Protein AF-A0A730CHS7-F1 (afdb_monomer)

Radius of gyration: 24.02 Å; Cα contacts (8 Å, |Δi|>4): 51; chains: 1; bounding box: 44×30×71 Å

Organism: NCBI:txid611

Solvent-accessible surface area (backbone atoms only — not comparable to full-atom values): 6414 Å² total; per-residue (Å²): 132,82,82,77,86,68,80,81,50,72,67,55,54,54,50,31,35,43,70,58,61,66,83,76,63,65,67,61,32,52,50,39,32,51,51,41,52,50,52,47,48,73,73,40,44,66,59,52,52,50,54,51,54,49,53,53,53,54,52,62,72,33,70,88,45,60,64,72,60,35,51,54,53,51,51,50,54,50,51,53,52,51,48,54,52,50,51,53,52,49,49,43,42,50,50,25,41,54,50,38,50,40,73,70,66,48,90,72,79,46,72,130

Foldseek 3Di:
DPPPPDDDDPVRVVVCLLQVNDDDDPVLLVVLLVVLVVVCCVPCVVVLVVLVVVLVVLLVVCPPPDPVVSVVVNVVSVCVSVCVSCVSSVVSSVCSNVVSVCVGGNDGDHDD

Sequence (112 aa):
MSEKTEQPTEKKLRDGRKEGQVVKSIEITSLFQLIALYLYFHFFTEKMILILIESITFTLQLVNKPFSYALTQLSHVLIESLASVLLFLGAGVIVATVGSVFLQVGVVIASK

InterPro domains:
  IPR006135 Type III secretion system substrate exporter [PF01312] (2-112)
  IPR006135 Type III secretion system substrate exporter [PTHR30531] (2-111)

Nearest PDB structures (foldseek):
  4dci-assembly1_B  TM=5.009E-01  e=5.154E+00  Parasynechococcus marenigrum WH 8102
  7f6j-assembly1_C  TM=3.479E-01  e=9.362E+00  Homo sapiens

Mean predicted aligned error: 7.06 Å

Structure (mmCIF, N/CA/C/O backbone):
data_AF-A0A730CHS7-F1
#
_entry.id   AF-A0A730CHS7-F1
#
loop_
_atom_site.group_PDB
_atom_site.id
_atom_site.type_symbol
_atom_site.label_atom_id
_atom_site.label_alt_id
_atom_site.label_comp_id
_a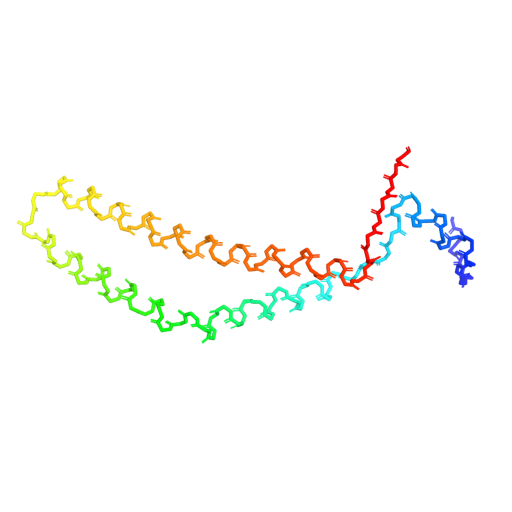tom_site.label_asym_id
_atom_site.label_entity_id
_atom_site.label_seq_id
_atom_site.pdbx_PDB_ins_code
_atom_site.Cartn_x
_atom_site.Cartn_y
_atom_site.Cartn_z
_atom_site.occupancy
_atom_site.B_iso_or_equiv
_atom_site.auth_seq_id
_atom_site.auth_comp_id
_atom_site.auth_asym_id
_atom_site.auth_atom_id
_atom_site.pdbx_PDB_model_num
ATOM 1 N N . MET A 1 1 ? -8.464 18.140 40.710 1.00 48.72 1 MET A N 1
ATOM 2 C CA . MET A 1 1 ? -9.117 17.014 40.012 1.00 48.72 1 MET A CA 1
ATOM 3 C C . MET A 1 1 ? -8.703 15.747 40.738 1.00 48.72 1 MET A C 1
ATOM 5 O O . MET A 1 1 ? -7.536 15.399 40.674 1.00 48.72 1 MET A O 1
ATOM 9 N N . SER A 1 2 ? -9.592 15.154 41.535 1.00 56.88 2 SER A N 1
ATOM 10 C CA . SER A 1 2 ? -9.303 13.895 42.234 1.00 56.88 2 SER A CA 1
ATOM 11 C C . SER A 1 2 ? -9.250 12.783 41.189 1.00 56.88 2 SER A C 1
ATOM 13 O O . SER A 1 2 ? -10.236 12.545 40.490 1.00 56.88 2 SER A O 1
ATOM 15 N N . GLU A 1 3 ? -8.074 12.185 41.027 1.00 56.75 3 GLU A N 1
ATOM 16 C CA . GLU A 1 3 ? -7.863 11.007 40.196 1.00 56.75 3 GLU A CA 1
ATOM 17 C C . GLU A 1 3 ? -8.702 9.875 40.804 1.00 56.75 3 GLU A C 1
ATOM 19 O O . GLU A 1 3 ? -8.416 9.381 41.894 1.00 56.75 3 GLU A O 1
ATOM 24 N N . LYS A 1 4 ? -9.845 9.567 40.180 1.00 56.78 4 LYS A N 1
ATOM 25 C CA . LYS A 1 4 ? -10.766 8.540 40.677 1.00 56.78 4 LYS A CA 1
ATOM 26 C C . LYS A 1 4 ? -10.113 7.175 40.460 1.00 56.78 4 LYS A C 1
ATOM 28 O O . LYS A 1 4 ? -10.027 6.718 39.328 1.00 56.78 4 LYS A O 1
ATOM 33 N N . THR A 1 5 ? -9.680 6.546 41.549 1.00 73.62 5 THR A N 1
ATOM 34 C CA . THR A 1 5 ? -8.985 5.245 41.592 1.00 73.62 5 THR A CA 1
ATOM 35 C C . THR A 1 5 ? -9.918 4.033 41.491 1.00 73.62 5 THR A C 1
ATOM 37 O O . THR A 1 5 ? -9.458 2.893 41.479 1.00 73.62 5 THR A O 1
ATOM 40 N N . GLU A 1 6 ? -11.231 4.251 41.421 1.00 76.56 6 GLU A N 1
ATOM 41 C CA . GLU A 1 6 ? -12.213 3.176 41.293 1.00 76.56 6 GLU A CA 1
ATOM 42 C C . GLU A 1 6 ? -12.312 2.669 39.854 1.00 76.56 6 GLU A C 1
ATOM 44 O O . GLU A 1 6 ? -12.398 3.450 38.901 1.00 76.56 6 GLU A O 1
ATOM 49 N N . GLN A 1 7 ? -12.380 1.344 39.704 1.00 74.62 7 GLN A N 1
ATOM 50 C CA . GLN A 1 7 ? -12.620 0.730 38.405 1.00 74.62 7 GLN A CA 1
ATOM 51 C C . GLN A 1 7 ? -13.973 1.199 37.836 1.00 74.62 7 GLN A C 1
ATOM 53 O O . GLN A 1 7 ? -14.961 1.316 38.570 1.00 74.62 7 GLN A O 1
ATOM 58 N N . PRO A 1 8 ? -14.048 1.496 36.529 1.00 78.31 8 PRO A N 1
ATOM 59 C CA . PRO A 1 8 ? -15.287 1.937 35.909 1.00 78.31 8 PRO A CA 1
ATOM 60 C C . PRO A 1 8 ? -16.360 0.845 36.003 1.00 78.31 8 PRO A C 1
ATOM 62 O O . PRO A 1 8 ? -16.127 -0.311 35.661 1.00 78.31 8 PRO A O 1
ATOM 65 N N . THR A 1 9 ? -17.562 1.224 36.437 1.00 87.19 9 THR A N 1
ATOM 66 C CA . THR A 1 9 ? -18.726 0.330 36.450 1.00 87.19 9 THR A CA 1
ATOM 67 C C . THR A 1 9 ? -19.174 -0.011 35.026 1.00 87.19 9 THR A C 1
ATOM 69 O O . THR A 1 9 ? -18.979 0.778 34.098 1.00 87.19 9 THR A O 1
ATOM 72 N N . GLU A 1 10 ? -19.852 -1.148 34.837 1.00 86.06 10 GLU A N 1
ATOM 73 C CA . GLU A 1 10 ? -20.332 -1.594 33.515 1.00 86.06 10 GLU A CA 1
ATOM 74 C C . GLU A 1 10 ? -21.165 -0.534 32.778 1.00 86.06 10 GLU A C 1
ATOM 76 O O . GLU A 1 10 ? -21.049 -0.362 31.563 1.00 86.06 10 GLU A O 1
ATOM 81 N N . LYS A 1 11 ? -21.976 0.234 33.520 1.00 85.56 11 LYS A N 1
ATOM 82 C CA . LYS A 1 11 ? -22.753 1.349 32.967 1.00 85.56 11 LYS A CA 1
ATOM 83 C C . LYS A 1 11 ? -21.844 2.429 32.365 1.00 85.56 11 LYS A C 1
ATOM 85 O O . LYS A 1 11 ? -22.093 2.842 31.238 1.00 85.56 11 LYS A O 1
ATOM 90 N N . LYS A 1 12 ? -20.767 2.824 33.061 1.00 84.38 12 LYS A N 1
ATOM 91 C CA . LYS A 1 12 ? -19.793 3.808 32.551 1.00 84.38 12 LYS A CA 1
ATOM 92 C C . LYS A 1 12 ? -19.070 3.307 31.301 1.00 84.38 12 LYS A C 1
ATOM 94 O O . LYS A 1 12 ? -18.870 4.089 30.383 1.00 84.38 12 LYS A O 1
ATOM 99 N N . LEU A 1 13 ? -18.718 2.020 31.237 1.00 84.62 13 LEU A N 1
ATOM 100 C CA . LEU A 1 13 ? -18.081 1.432 30.049 1.00 84.62 13 LEU A CA 1
ATOM 101 C C . LEU A 1 13 ? -19.009 1.455 28.830 1.00 84.62 13 LEU A C 1
ATOM 103 O O . LEU A 1 13 ? -18.583 1.783 27.723 1.00 84.62 13 LEU A O 1
ATOM 107 N N . ARG A 1 14 ? -20.289 1.118 29.026 1.00 84.12 14 ARG A N 1
ATOM 108 C CA . ARG A 1 14 ? -21.284 1.133 27.949 1.00 84.12 14 ARG A CA 1
ATOM 109 C C . ARG A 1 14 ? -21.589 2.551 27.470 1.00 84.12 14 ARG A C 1
ATOM 111 O O . ARG A 1 14 ? -21.695 2.761 26.265 1.00 84.12 14 ARG A O 1
ATOM 118 N N . ASP A 1 15 ? -21.731 3.497 28.392 1.00 85.56 15 ASP A N 1
ATOM 119 C CA . ASP A 1 15 ? -22.013 4.895 28.060 1.00 85.56 15 ASP A CA 1
ATOM 120 C C . ASP A 1 15 ? -20.792 5.538 27.374 1.00 85.56 15 ASP A C 1
ATOM 122 O O . ASP A 1 15 ? -20.938 6.110 26.297 1.00 85.56 15 ASP A O 1
ATOM 126 N N . GLY A 1 16 ? -19.573 5.288 27.871 1.00 83.62 16 GLY A N 1
ATOM 127 C CA . GLY A 1 16 ? -18.332 5.697 27.203 1.00 83.62 16 GLY A CA 1
ATOM 128 C C . GLY A 1 16 ? -18.205 5.134 25.784 1.00 83.62 16 GLY A C 1
ATOM 129 O O . GLY A 1 16 ? -17.841 5.856 24.861 1.00 83.62 16 GLY A O 1
ATOM 130 N N . ARG A 1 17 ? -18.611 3.877 25.555 1.00 84.94 17 ARG A N 1
ATOM 131 C CA . ARG A 1 17 ? -18.692 3.297 24.203 1.00 84.94 17 ARG A CA 1
ATOM 132 C C . ARG A 1 17 ? -19.659 4.046 23.283 1.00 84.94 17 ARG A C 1
ATOM 134 O O . ARG A 1 17 ? -19.310 4.276 22.129 1.00 84.94 17 ARG A O 1
ATOM 141 N N . LYS A 1 18 ? -20.844 4.435 23.767 1.00 84.94 18 LYS A N 1
ATOM 142 C CA . LYS A 1 18 ? -21.815 5.228 22.984 1.00 84.94 18 LYS A CA 1
ATOM 143 C C . LYS A 1 18 ? -21.283 6.616 22.637 1.00 84.94 18 LYS A C 1
ATOM 145 O O . LYS A 1 18 ? -21.605 7.136 21.579 1.00 84.94 18 LYS A O 1
ATOM 150 N N . GLU A 1 19 ? -20.445 7.173 23.503 1.00 85.50 19 GLU A N 1
ATOM 151 C CA . GLU A 1 19 ? -19.751 8.445 23.287 1.00 85.50 19 GLU A CA 1
ATOM 152 C C . GLU A 1 19 ? -18.470 8.301 22.437 1.00 85.50 19 GLU A C 1
ATOM 154 O O . GLU A 1 19 ? -17.800 9.291 22.153 1.00 85.50 19 GLU A O 1
ATOM 159 N N . GLY A 1 20 ? -18.104 7.079 22.022 1.00 83.00 20 GLY A N 1
ATOM 160 C CA . GLY A 1 20 ? -16.900 6.799 21.229 1.00 83.00 20 GLY A CA 1
ATOM 161 C C . GLY A 1 20 ? -15.602 6.714 22.042 1.00 83.00 20 GLY A C 1
ATOM 162 O O . GLY A 1 20 ? -14.524 6.553 21.469 1.00 83.00 20 GLY A O 1
ATOM 163 N N . GLN A 1 21 ? -15.681 6.779 23.371 1.00 84.12 21 GLN A N 1
ATOM 164 C CA . GLN A 1 21 ? -14.550 6.643 24.288 1.00 84.12 21 GLN A CA 1
ATOM 165 C C . GLN A 1 21 ? -14.203 5.164 24.506 1.00 84.12 21 GLN A C 1
ATOM 167 O O . GLN A 1 21 ? -14.495 4.572 25.545 1.00 84.12 21 GLN A O 1
ATOM 172 N N . VAL A 1 22 ? -13.578 4.551 23.498 1.00 85.12 22 VAL A N 1
ATOM 173 C CA . VAL A 1 22 ? -13.008 3.201 23.596 1.00 85.12 22 VAL A CA 1
ATOM 174 C C . VAL A 1 22 ? -11.496 3.237 23.741 1.00 85.12 22 VAL A C 1
ATOM 176 O O . VAL A 1 22 ? -10.792 3.898 22.978 1.00 85.12 22 VAL A O 1
ATOM 179 N N . VAL A 1 23 ? -10.995 2.482 24.719 1.00 82.06 23 VAL A N 1
ATOM 180 C CA . VAL A 1 23 ? -9.560 2.265 24.901 1.00 82.06 23 VAL A CA 1
ATOM 181 C C . VAL A 1 23 ? -9.057 1.387 23.759 1.00 82.06 23 VAL A C 1
ATOM 183 O O . VAL A 1 23 ? -9.610 0.321 23.498 1.00 82.06 23 VAL A O 1
ATOM 186 N N . LYS A 1 24 ? -8.000 1.840 23.090 1.00 85.75 24 LYS A N 1
ATOM 187 C CA . LYS A 1 24 ? -7.270 1.090 22.066 1.00 85.75 24 LYS A CA 1
ATOM 188 C C . LYS A 1 24 ? -5.775 1.246 22.317 1.00 85.75 24 LYS A C 1
ATOM 190 O O . LYS A 1 24 ? -5.334 2.338 22.673 1.00 85.75 24 LYS A O 1
ATOM 195 N N . SER A 1 25 ? -5.012 0.174 22.135 1.00 92.19 25 SER A N 1
ATOM 196 C CA . SER A 1 25 ? -3.554 0.211 22.243 1.00 92.19 25 SER A CA 1
ATOM 197 C C . SER A 1 25 ? -2.952 0.573 20.891 1.00 92.19 25 SER A C 1
ATOM 199 O O . SER A 1 25 ? -3.235 -0.028 19.845 1.00 92.19 25 SER A O 1
ATOM 201 N N . ILE A 1 26 ? -2.091 1.584 20.922 1.00 90.38 26 ILE A N 1
ATOM 202 C CA . ILE A 1 26 ? -1.311 1.973 19.753 1.00 90.38 26 ILE A CA 1
ATOM 203 C C . ILE A 1 26 ? -0.249 0.899 19.487 1.00 90.38 26 ILE A C 1
ATOM 205 O O . ILE A 1 26 ? -0.030 0.559 18.329 1.00 90.38 26 ILE A O 1
ATOM 209 N N . GLU A 1 27 ? 0.330 0.289 20.529 1.00 94.94 27 GLU A N 1
ATOM 210 C CA . GLU A 1 27 ? 1.343 -0.762 20.386 1.00 94.94 27 GLU A CA 1
ATOM 211 C C . GLU A 1 27 ? 0.809 -1.997 19.656 1.00 94.94 27 GLU A C 1
ATOM 213 O O . GLU A 1 27 ? 1.484 -2.519 18.768 1.00 94.94 27 GLU A O 1
ATOM 218 N N . ILE A 1 28 ? -0.417 -2.438 19.969 1.00 93.94 28 ILE A N 1
ATOM 219 C CA . ILE A 1 28 ? -1.053 -3.557 19.256 1.00 93.94 28 ILE A CA 1
ATOM 220 C C . ILE A 1 28 ? -1.203 -3.206 17.774 1.00 93.94 28 ILE A C 1
ATOM 222 O O . ILE A 1 28 ? -0.850 -4.006 16.913 1.00 93.94 28 ILE A O 1
ATOM 226 N N . THR A 1 29 ? -1.667 -1.997 17.458 1.00 94.31 29 THR A N 1
ATOM 227 C CA . THR A 1 29 ? -1.820 -1.553 16.062 1.00 94.31 29 THR A CA 1
ATOM 228 C C . THR A 1 29 ? -0.484 -1.571 15.317 1.00 94.31 29 THR A C 1
ATOM 230 O O . THR A 1 29 ? -0.399 -2.130 14.222 1.00 94.31 29 THR A O 1
ATOM 233 N N . SER A 1 30 ? 0.574 -1.044 15.938 1.00 95.75 30 SER A N 1
ATOM 234 C CA .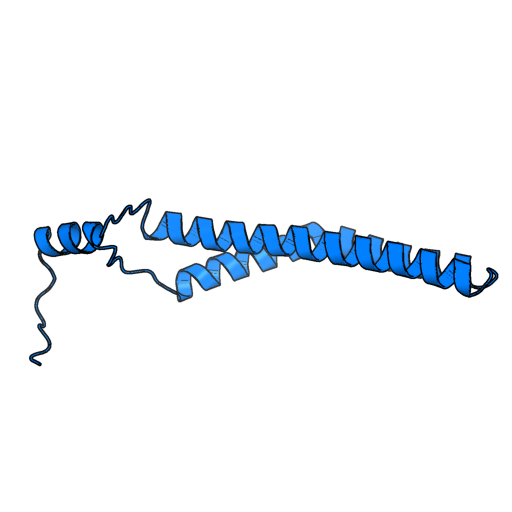 SER A 1 30 ? 1.931 -1.055 15.385 1.00 95.75 30 SER A CA 1
ATOM 235 C C . SER A 1 30 ? 2.459 -2.474 15.159 1.00 95.75 30 SER A C 1
ATOM 237 O O . SER A 1 30 ? 3.104 -2.733 14.144 1.00 95.75 30 SER A O 1
ATOM 239 N N . LEU A 1 31 ? 2.155 -3.419 16.056 1.00 96.38 31 LEU A N 1
ATOM 240 C CA . LEU A 1 31 ? 2.531 -4.825 15.891 1.00 96.38 31 LEU A CA 1
ATOM 241 C C . LEU A 1 31 ? 1.890 -5.437 14.637 1.00 96.38 31 LEU A C 1
ATOM 243 O O . LEU A 1 31 ? 2.582 -6.073 13.845 1.00 96.38 31 LEU A O 1
ATOM 247 N N . PHE A 1 32 ? 0.591 -5.214 14.417 1.00 96.44 32 PHE A N 1
ATOM 248 C CA . PHE A 1 32 ? -0.091 -5.695 13.209 1.00 96.44 32 PHE A CA 1
ATOM 249 C C . PHE A 1 32 ? 0.500 -5.086 11.931 1.00 96.44 32 PHE A C 1
ATOM 251 O O . PHE A 1 32 ? 0.680 -5.796 10.942 1.00 96.44 32 PHE A O 1
ATOM 258 N N . GLN A 1 33 ? 0.840 -3.795 11.948 1.00 96.69 33 GLN A N 1
ATOM 259 C CA . GLN A 1 33 ? 1.507 -3.141 10.819 1.00 96.69 33 GLN A CA 1
ATOM 260 C C . GLN A 1 33 ? 2.892 -3.743 10.545 1.00 96.69 33 GLN A C 1
ATOM 262 O O . GLN A 1 33 ? 3.233 -3.980 9.387 1.00 96.69 33 GLN A O 1
ATOM 267 N N . LEU A 1 34 ? 3.669 -4.044 11.590 1.00 97.56 34 LEU A N 1
ATOM 268 C CA . LEU A 1 34 ? 4.978 -4.685 11.452 1.00 97.56 34 LEU A CA 1
ATOM 269 C C . LEU A 1 34 ? 4.859 -6.099 10.869 1.00 97.56 34 LEU A C 1
ATOM 271 O O . LEU A 1 34 ? 5.628 -6.462 9.982 1.00 97.56 34 LEU A O 1
ATOM 275 N N . ILE A 1 35 ? 3.872 -6.877 11.321 1.00 96.88 35 ILE A N 1
ATOM 276 C CA . ILE A 1 35 ? 3.575 -8.201 10.759 1.00 96.88 35 ILE A CA 1
ATOM 277 C C . ILE A 1 35 ? 3.210 -8.074 9.277 1.00 96.88 35 ILE A C 1
ATOM 279 O O . ILE A 1 35 ? 3.746 -8.811 8.454 1.00 96.88 35 ILE A O 1
ATOM 283 N N . ALA A 1 36 ? 2.349 -7.123 8.912 1.00 96.12 36 ALA A N 1
ATOM 284 C CA . ALA A 1 36 ? 1.977 -6.901 7.517 1.00 96.12 36 ALA A CA 1
ATOM 285 C C . ALA A 1 36 ? 3.186 -6.524 6.647 1.00 96.12 36 ALA A C 1
ATOM 287 O O . ALA A 1 36 ? 3.336 -7.054 5.547 1.00 96.12 36 ALA A O 1
ATOM 288 N N . LEU A 1 37 ? 4.079 -5.671 7.157 1.00 96.38 37 LEU A N 1
ATOM 289 C CA . LEU A 1 37 ? 5.323 -5.307 6.482 1.00 96.38 37 LEU A CA 1
ATOM 290 C C . LEU A 1 37 ? 6.247 -6.519 6.298 1.00 96.38 37 LEU A C 1
ATOM 292 O O . LEU A 1 37 ? 6.791 -6.725 5.215 1.00 96.38 37 LEU A O 1
ATOM 296 N N . TYR A 1 38 ? 6.401 -7.337 7.340 1.00 96.81 38 TYR A N 1
ATOM 297 C CA . TYR A 1 38 ? 7.189 -8.565 7.278 1.00 96.81 38 TYR A CA 1
ATOM 298 C C . TYR A 1 38 ? 6.643 -9.531 6.222 1.00 96.81 38 TYR A C 1
ATOM 300 O O . TYR A 1 38 ? 7.401 -9.995 5.374 1.00 96.81 38 TYR A O 1
ATOM 308 N N . LEU A 1 39 ? 5.333 -9.797 6.236 1.00 95.94 39 LEU A N 1
ATOM 309 C CA . LEU A 1 39 ? 4.692 -10.685 5.264 1.00 95.94 39 LEU A CA 1
ATOM 310 C C . LEU A 1 39 ? 4.812 -10.134 3.842 1.00 95.94 39 LEU A C 1
ATOM 312 O O . LEU A 1 39 ? 5.061 -10.900 2.914 1.00 95.94 39 LEU A O 1
ATOM 316 N N . TYR A 1 40 ? 4.689 -8.815 3.668 1.00 94.44 40 TYR A N 1
ATOM 317 C CA . TYR A 1 40 ? 4.906 -8.176 2.376 1.00 94.44 40 TYR A CA 1
ATOM 318 C C . TYR A 1 40 ? 6.304 -8.492 1.837 1.00 94.44 40 TYR A C 1
ATOM 320 O O . TYR A 1 40 ? 6.430 -9.039 0.747 1.00 94.44 40 TYR A O 1
ATOM 328 N N . PHE A 1 41 ? 7.367 -8.226 2.594 1.00 94.12 41 PHE A N 1
ATOM 329 C CA . PHE A 1 41 ? 8.704 -8.551 2.102 1.00 94.12 41 PHE A CA 1
ATOM 330 C C . PHE A 1 41 ? 8.885 -10.060 1.918 1.00 94.12 41 PHE A C 1
ATOM 332 O O . PHE A 1 41 ? 9.315 -10.487 0.854 1.00 94.12 41 PHE A O 1
ATOM 339 N N . HIS A 1 42 ? 8.461 -10.878 2.879 1.00 95.44 42 HIS A N 1
ATOM 340 C CA . HIS A 1 42 ? 8.605 -12.330 2.801 1.00 95.44 42 HIS A CA 1
ATOM 341 C C . HIS A 1 42 ? 8.017 -12.933 1.514 1.00 95.44 42 HIS A C 1
ATOM 343 O 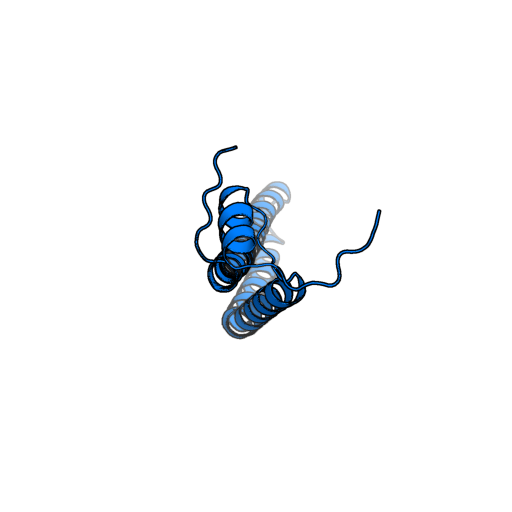O . HIS A 1 42 ? 8.670 -13.757 0.878 1.00 95.44 42 HIS A O 1
ATOM 349 N N . PHE A 1 43 ? 6.820 -12.503 1.100 1.00 94.31 43 PHE A N 1
ATOM 350 C CA . PHE A 1 43 ? 6.163 -13.042 -0.094 1.00 94.31 43 PHE A CA 1
ATOM 351 C C . PHE A 1 43 ? 6.518 -12.311 -1.393 1.00 94.31 43 PHE A C 1
ATOM 353 O O . PHE A 1 43 ? 6.457 -12.915 -2.461 1.00 94.31 43 PHE A O 1
ATOM 360 N N . PHE A 1 44 ? 6.867 -11.023 -1.338 1.00 93.50 44 PHE A N 1
ATOM 361 C CA . PHE A 1 44 ? 7.057 -10.206 -2.540 1.00 93.50 44 PHE A CA 1
ATOM 362 C C . PHE A 1 44 ? 8.524 -9.907 -2.871 1.00 93.50 44 PHE A C 1
ATOM 364 O O . PHE A 1 44 ? 8.782 -9.309 -3.917 1.00 93.50 44 PHE A O 1
ATOM 371 N N . THR A 1 45 ? 9.496 -10.343 -2.059 1.00 92.69 45 THR A N 1
ATOM 372 C CA . THR A 1 45 ? 10.929 -10.129 -2.334 1.00 92.69 45 THR A CA 1
ATOM 373 C C . THR A 1 45 ? 11.346 -10.638 -3.715 1.00 92.69 45 THR A C 1
ATOM 375 O O . THR A 1 45 ? 12.012 -9.902 -4.440 1.00 92.69 45 THR A O 1
ATOM 378 N N . GLU A 1 46 ? 10.933 -11.843 -4.120 1.00 94.50 46 GLU A N 1
ATOM 379 C CA . GLU A 1 46 ? 11.284 -12.385 -5.443 1.00 94.50 46 GLU A CA 1
ATOM 380 C C . GLU A 1 46 ? 10.765 -11.484 -6.571 1.00 94.50 46 GLU A C 1
ATOM 382 O O . GLU A 1 46 ? 11.523 -11.065 -7.446 1.00 94.50 46 GLU A O 1
ATOM 387 N N . LYS A 1 47 ? 9.490 -11.088 -6.494 1.00 92.00 47 LYS A N 1
ATOM 388 C CA . LYS A 1 47 ? 8.879 -10.167 -7.456 1.00 92.00 47 LYS A CA 1
ATOM 389 C C . LYS A 1 47 ? 9.610 -8.822 -7.505 1.00 92.00 47 LYS A C 1
ATOM 391 O O . LYS A 1 47 ? 9.827 -8.293 -8.590 1.00 92.00 47 LYS A O 1
ATOM 396 N N . MET A 1 48 ? 10.002 -8.267 -6.357 1.00 91.00 48 MET A N 1
ATOM 397 C CA . MET A 1 48 ? 10.750 -7.005 -6.309 1.00 91.00 48 MET A CA 1
ATOM 398 C C . MET A 1 48 ? 12.115 -7.120 -6.994 1.00 91.00 48 MET A C 1
ATOM 400 O O . MET A 1 48 ? 12.500 -6.217 -7.733 1.00 91.00 48 MET A O 1
ATOM 404 N N . ILE A 1 49 ? 12.826 -8.232 -6.792 1.00 93.94 49 ILE A N 1
ATOM 405 C CA . ILE A 1 49 ? 14.106 -8.489 -7.464 1.00 93.94 49 ILE A CA 1
ATOM 406 C C . ILE A 1 49 ? 13.904 -8.570 -8.981 1.00 93.94 49 ILE A C 1
ATOM 408 O O . ILE A 1 49 ? 14.664 -7.954 -9.726 1.00 93.94 49 ILE A O 1
ATOM 412 N N . LEU A 1 50 ? 12.863 -9.266 -9.444 1.00 94.19 50 LEU A N 1
ATOM 413 C CA . LEU A 1 50 ? 12.552 -9.366 -10.872 1.00 94.19 50 LEU A CA 1
ATOM 414 C C . LEU A 1 50 ? 12.245 -7.997 -11.494 1.00 94.19 50 LEU A C 1
ATOM 416 O O . LEU A 1 50 ? 12.823 -7.670 -12.526 1.00 94.19 50 LEU A O 1
ATOM 420 N N . ILE A 1 51 ? 11.428 -7.167 -10.834 1.00 91.44 51 ILE A N 1
ATOM 421 C CA . ILE A 1 51 ? 11.125 -5.797 -11.290 1.00 91.44 51 ILE A CA 1
ATOM 422 C C . ILE A 1 51 ? 12.407 -4.959 -11.407 1.00 91.44 51 ILE A C 1
ATOM 424 O O . ILE A 1 51 ? 12.569 -4.195 -12.361 1.00 91.44 51 ILE A O 1
ATOM 428 N N . LEU A 1 52 ? 13.344 -5.102 -10.463 1.00 91.44 52 LEU A N 1
ATOM 429 C CA . LEU A 1 52 ? 14.631 -4.401 -10.513 1.00 91.44 52 LEU A CA 1
ATOM 430 C C . LEU A 1 52 ? 15.492 -4.866 -11.693 1.00 91.44 52 LEU A C 1
ATOM 432 O O . LEU A 1 52 ? 16.034 -4.033 -12.420 1.00 91.44 52 LEU A O 1
ATOM 436 N N . ILE A 1 53 ? 1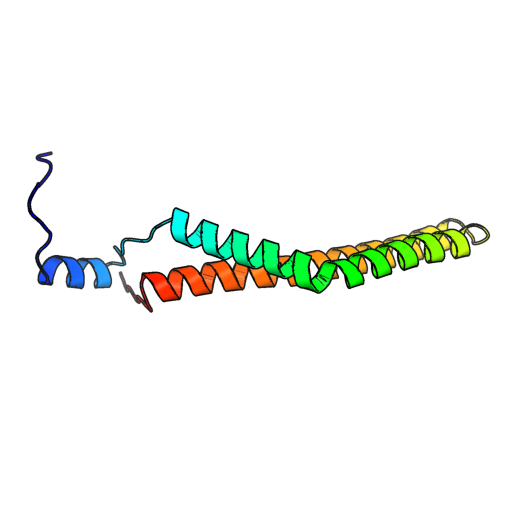5.601 -6.179 -11.911 1.00 94.81 53 ILE A N 1
ATOM 437 C CA . ILE A 1 53 ? 16.353 -6.748 -13.040 1.00 94.81 53 ILE A CA 1
ATOM 438 C C . ILE A 1 53 ? 15.747 -6.296 -14.374 1.00 94.81 53 ILE A C 1
ATOM 440 O O . ILE A 1 53 ? 16.478 -5.892 -15.284 1.00 94.81 53 ILE A O 1
ATOM 444 N N . GLU A 1 54 ? 14.420 -6.327 -14.486 1.00 92.56 54 GLU A N 1
ATOM 445 C CA . GLU A 1 54 ? 13.691 -5.879 -15.671 1.00 92.56 54 GLU A CA 1
ATOM 446 C C . GLU A 1 54 ? 13.925 -4.387 -15.928 1.00 92.56 54 GLU A C 1
ATOM 448 O O . GLU A 1 54 ? 14.269 -4.008 -17.045 1.00 92.56 54 GLU A O 1
ATOM 453 N N . SER A 1 55 ? 13.873 -3.553 -14.887 1.00 91.44 55 SER A N 1
ATOM 454 C CA . SER A 1 55 ? 14.133 -2.110 -14.984 1.00 91.44 55 SER A CA 1
ATOM 455 C C . SER A 1 55 ? 15.554 -1.799 -15.475 1.00 91.44 55 SER A C 1
ATOM 457 O O . SER A 1 55 ? 15.753 -0.924 -16.324 1.00 91.44 55 SER A O 1
ATOM 459 N N . ILE A 1 56 ? 16.557 -2.534 -14.980 1.00 92.50 56 ILE A N 1
ATOM 460 C CA . ILE A 1 56 ? 17.951 -2.398 -15.432 1.00 92.50 56 ILE A CA 1
ATOM 461 C C . ILE A 1 56 ? 18.064 -2.807 -16.903 1.00 92.50 56 ILE A C 1
ATOM 463 O O . ILE A 1 56 ? 18.611 -2.064 -17.719 1.00 92.50 56 ILE A O 1
ATOM 467 N N . THR A 1 57 ? 17.511 -3.966 -17.257 1.00 94.81 57 THR A N 1
ATOM 468 C CA . THR A 1 57 ? 17.572 -4.505 -18.622 1.00 94.81 57 THR A CA 1
ATOM 469 C C . THR A 1 57 ? 16.868 -3.582 -19.616 1.00 94.81 57 THR A C 1
ATOM 471 O O . THR A 1 57 ? 17.402 -3.300 -20.689 1.00 94.81 57 THR A O 1
ATOM 474 N N . PHE A 1 58 ? 15.711 -3.041 -19.237 1.00 94.31 58 PHE A N 1
ATOM 475 C CA . PHE A 1 58 ? 14.955 -2.072 -20.024 1.00 94.31 58 PHE A CA 1
ATOM 476 C C . PHE A 1 58 ? 15.750 -0.786 -20.267 1.00 94.31 58 PHE A C 1
ATOM 478 O O . PHE A 1 58 ? 15.808 -0.283 -21.389 1.00 94.31 58 PHE A O 1
ATOM 485 N N . THR A 1 59 ? 16.446 -0.291 -19.241 1.00 92.38 59 THR A N 1
ATOM 486 C CA . THR A 1 59 ? 17.308 0.892 -19.370 1.00 92.38 59 THR A CA 1
ATOM 487 C C . THR A 1 59 ? 18.427 0.657 -20.389 1.00 92.38 59 THR A C 1
ATOM 489 O O . THR A 1 59 ? 18.684 1.518 -21.231 1.00 92.38 59 THR A O 1
ATOM 492 N N . LEU A 1 60 ? 19.053 -0.526 -20.380 1.00 93.62 60 LEU A N 1
ATOM 493 C CA . LEU A 1 60 ? 20.104 -0.881 -21.342 1.00 93.62 60 LEU A CA 1
ATOM 494 C C . LEU A 1 60 ? 19.593 -0.913 -22.792 1.00 93.62 60 LEU A C 1
ATOM 496 O O . LEU A 1 60 ? 20.300 -0.484 -23.705 1.00 93.62 60 LEU A O 1
ATOM 500 N N . GLN A 1 61 ? 18.354 -1.355 -23.018 1.00 93.81 61 GLN A N 1
ATOM 501 C CA . GLN A 1 61 ? 17.734 -1.370 -24.352 1.00 93.81 61 GLN A CA 1
ATOM 502 C C . GLN A 1 61 ? 17.467 0.037 -24.914 1.00 93.81 61 GLN A C 1
ATOM 504 O O . GLN A 1 61 ? 17.339 0.212 -26.130 1.00 93.81 61 GLN A O 1
ATOM 509 N N . LEU A 1 62 ? 17.405 1.050 -24.047 1.00 94.62 62 LEU A N 1
ATOM 510 C CA . LEU A 1 62 ? 17.131 2.437 -24.418 1.00 94.62 62 LEU A CA 1
ATOM 511 C C . LEU A 1 62 ? 18.394 3.261 -24.706 1.00 94.62 62 LEU A C 1
ATOM 513 O O . LEU A 1 62 ? 18.271 4.354 -25.253 1.00 94.62 62 LEU A O 1
ATOM 517 N N . VAL A 1 63 ? 19.597 2.746 -24.417 1.00 92.94 63 VAL A N 1
ATOM 518 C CA . VAL A 1 63 ? 20.875 3.485 -24.538 1.00 92.94 63 VAL A CA 1
ATOM 519 C C . VAL A 1 63 ? 21.106 4.063 -25.938 1.00 92.94 63 VAL A C 1
ATOM 521 O O . VAL A 1 63 ? 21.603 5.176 -26.072 1.00 92.94 63 VAL A O 1
ATOM 524 N N . ASN A 1 64 ? 20.704 3.339 -26.985 1.00 93.88 64 ASN A N 1
ATOM 525 C CA . ASN A 1 64 ? 20.877 3.765 -28.379 1.00 93.88 64 ASN A CA 1
ATOM 526 C C . ASN A 1 64 ? 19.615 4.414 -28.979 1.00 93.88 64 ASN A C 1
ATOM 528 O O . ASN A 1 64 ? 19.489 4.521 -30.201 1.00 93.88 64 ASN A O 1
ATOM 532 N N . LYS A 1 65 ? 18.637 4.798 -28.150 1.00 94.94 65 LYS A N 1
ATOM 533 C CA . LYS A 1 65 ? 17.405 5.466 -28.592 1.00 94.94 65 LYS A CA 1
ATOM 534 C C . LYS A 1 65 ? 17.519 6.984 -28.417 1.00 94.94 65 LYS A C 1
ATOM 536 O O . LYS A 1 65 ? 18.310 7.451 -27.600 1.00 94.94 65 LYS A O 1
ATOM 541 N N . PRO A 1 66 ? 16.716 7.780 -29.151 1.00 97.00 66 PRO A N 1
ATOM 542 C CA . PRO A 1 66 ? 16.657 9.220 -28.933 1.00 97.00 66 PRO A CA 1
ATOM 543 C C . PRO A 1 66 ? 16.353 9.540 -27.468 1.00 97.00 66 PRO A C 1
ATOM 545 O O . PRO A 1 66 ? 15.432 8.960 -26.891 1.00 97.00 66 PRO A O 1
ATOM 548 N N . PHE A 1 67 ? 17.086 10.492 -26.886 1.00 93.94 67 PHE A N 1
ATOM 549 C CA . PHE A 1 67 ? 16.988 10.818 -25.460 1.00 93.94 67 PHE A CA 1
ATOM 550 C C . PHE A 1 67 ? 15.549 11.106 -25.011 1.00 93.94 67 PHE A C 1
ATOM 552 O O . PHE A 1 67 ? 15.101 10.564 -24.007 1.00 93.94 67 PHE A O 1
ATOM 559 N N . SER A 1 68 ? 14.793 11.892 -25.786 1.00 95.50 68 SER A N 1
ATOM 560 C CA . SER A 1 68 ? 13.396 12.202 -25.457 1.00 95.50 68 SER A CA 1
ATOM 561 C C . SER A 1 68 ? 12.511 10.955 -25.414 1.00 95.50 68 SER A C 1
ATOM 563 O O . SER A 1 68 ? 11.656 10.859 -24.542 1.00 95.50 68 SER A O 1
ATOM 565 N N . TYR A 1 69 ? 12.721 9.995 -26.319 1.00 95.19 69 TYR A N 1
ATOM 566 C CA . TYR A 1 69 ? 11.985 8.731 -26.307 1.00 95.19 69 TYR A CA 1
ATOM 567 C C . TYR A 1 69 ? 12.365 7.899 -25.080 1.00 95.19 69 TYR A C 1
ATOM 569 O O . TYR A 1 69 ? 11.490 7.434 -24.354 1.00 95.19 69 TYR A O 1
ATOM 577 N N . ALA A 1 70 ? 13.668 7.756 -24.816 1.00 95.56 70 ALA A N 1
ATOM 578 C CA . ALA A 1 70 ? 14.169 7.021 -23.660 1.00 95.56 70 ALA A CA 1
ATOM 579 C C . ALA A 1 70 ? 13.640 7.598 -22.340 1.00 95.56 70 ALA A C 1
ATOM 581 O O . ALA A 1 70 ? 13.183 6.845 -21.485 1.00 95.56 70 ALA A O 1
ATOM 582 N N . LEU A 1 71 ? 13.626 8.926 -22.203 1.00 94.38 71 LEU A N 1
ATOM 583 C CA . LEU A 1 71 ? 13.135 9.610 -21.012 1.00 94.38 71 LEU A CA 1
ATOM 584 C C . LEU A 1 71 ? 11.648 9.333 -20.758 1.00 94.38 71 LEU A C 1
ATOM 586 O O . LEU A 1 71 ? 11.275 8.991 -19.637 1.00 94.38 71 LEU A O 1
ATOM 590 N N . THR A 1 72 ? 10.803 9.428 -21.789 1.00 95.94 72 THR A N 1
ATOM 591 C CA . THR A 1 72 ? 9.370 9.123 -21.663 1.00 95.94 72 THR A CA 1
ATOM 592 C C . THR A 1 72 ? 9.149 7.669 -21.250 1.00 95.94 72 THR A C 1
ATOM 594 O O . THR A 1 72 ? 8.410 7.406 -20.305 1.00 95.94 72 THR A O 1
ATOM 597 N N . GLN A 1 73 ? 9.838 6.725 -21.890 1.00 95.62 73 GLN A N 1
ATOM 598 C CA . GLN A 1 73 ? 9.711 5.302 -21.566 1.00 95.62 73 GLN A CA 1
ATOM 599 C C . GLN A 1 73 ? 10.169 4.984 -20.134 1.00 95.62 73 GLN A C 1
ATOM 601 O O . GLN A 1 73 ? 9.461 4.303 -19.395 1.00 95.62 73 GLN A O 1
ATOM 606 N N . LEU A 1 74 ? 11.306 5.537 -19.702 1.00 93.81 74 LEU A N 1
ATOM 607 C CA . LEU A 1 74 ? 11.792 5.379 -18.330 1.00 93.81 74 LEU A CA 1
ATOM 608 C C . LEU A 1 74 ? 10.827 5.979 -17.306 1.00 93.81 74 LEU A C 1
ATOM 610 O O . LEU A 1 74 ? 10.582 5.360 -16.276 1.00 93.81 74 LEU A O 1
ATOM 614 N N . SER A 1 75 ? 10.246 7.151 -17.584 1.00 93.81 75 SER A N 1
ATOM 615 C CA . SER A 1 75 ? 9.268 7.755 -16.671 1.00 93.81 75 SER A CA 1
ATOM 616 C C . SER A 1 75 ? 8.023 6.887 -16.490 1.00 93.81 75 SER A C 1
ATOM 618 O O . SER A 1 75 ? 7.555 6.747 -15.362 1.00 93.81 75 SER A O 1
ATOM 620 N N . HIS A 1 76 ? 7.533 6.245 -17.555 1.00 94.38 76 HIS A N 1
ATOM 621 C CA . HIS A 1 76 ? 6.398 5.329 -17.462 1.00 94.38 76 HIS A CA 1
ATOM 622 C C . HIS A 1 76 ? 6.725 4.122 -16.585 1.00 94.38 76 HIS A C 1
ATOM 624 O O . HIS A 1 76 ? 6.020 3.877 -15.609 1.00 94.38 76 HIS A O 1
ATOM 630 N N . VAL A 1 77 ? 7.839 3.436 -16.861 1.00 92.50 77 VAL A N 1
ATOM 631 C CA . VAL A 1 77 ? 8.247 2.254 -16.086 1.00 92.50 77 VAL A CA 1
ATOM 632 C C . VAL A 1 77 ? 8.506 2.599 -14.620 1.00 92.50 77 VAL A C 1
ATOM 634 O O . VAL A 1 77 ? 8.103 1.846 -13.732 1.00 92.50 77 VAL A O 1
ATOM 637 N N . LEU A 1 78 ? 9.124 3.750 -14.335 1.00 91.50 78 LEU A N 1
ATOM 638 C CA . LEU A 1 78 ? 9.347 4.208 -12.963 1.00 91.50 78 LEU A CA 1
ATOM 639 C C . LEU A 1 78 ? 8.033 4.481 -12.228 1.00 91.50 78 LEU A C 1
ATOM 641 O O . LEU A 1 78 ? 7.875 4.038 -11.091 1.00 91.50 78 LEU A O 1
ATOM 645 N N . ILE A 1 79 ? 7.092 5.187 -12.861 1.00 95.00 79 ILE A N 1
ATOM 646 C CA . ILE A 1 79 ? 5.795 5.502 -12.253 1.00 95.00 79 ILE A CA 1
ATOM 647 C C . ILE A 1 79 ? 5.002 4.221 -12.002 1.00 95.00 79 ILE A C 1
ATOM 649 O O . ILE A 1 79 ? 4.486 4.047 -10.902 1.00 95.00 79 ILE A O 1
ATOM 653 N N . GLU A 1 80 ? 4.934 3.309 -12.972 1.00 92.62 80 GLU A N 1
ATOM 654 C CA . GLU A 1 80 ? 4.220 2.037 -12.823 1.00 92.62 80 GLU A CA 1
ATOM 655 C C . GLU A 1 80 ? 4.836 1.166 -11.723 1.00 92.62 80 GLU A C 1
ATOM 657 O O . GLU A 1 80 ? 4.120 0.654 -10.856 1.00 92.62 80 GLU A O 1
ATOM 662 N N . SER A 1 81 ? 6.167 1.060 -11.693 1.00 91.25 81 SER A N 1
ATOM 663 C CA . SER A 1 81 ? 6.883 0.284 -10.677 1.00 91.25 81 SER A CA 1
ATOM 664 C C . SER A 1 81 ? 6.651 0.855 -9.279 1.00 91.25 81 SER A C 1
ATOM 666 O O . SER A 1 81 ? 6.251 0.121 -8.372 1.00 91.25 81 SER A O 1
ATOM 668 N N . LEU A 1 82 ? 6.819 2.170 -9.103 1.00 91.75 82 LEU A N 1
ATOM 669 C CA . LEU A 1 82 ? 6.587 2.839 -7.821 1.00 91.75 82 LEU A CA 1
ATOM 670 C C . LEU A 1 82 ? 5.122 2.755 -7.391 1.00 91.75 82 LEU A C 1
ATOM 672 O O . LEU A 1 82 ? 4.848 2.427 -6.237 1.00 91.75 82 LEU A O 1
ATOM 676 N N . ALA A 1 83 ? 4.183 3.004 -8.305 1.00 95.06 83 ALA A N 1
ATOM 677 C CA . ALA A 1 83 ? 2.758 2.911 -8.017 1.00 95.06 83 ALA A CA 1
ATOM 678 C C . ALA A 1 83 ? 2.380 1.497 -7.571 1.00 95.06 83 ALA A C 1
ATOM 680 O O . ALA A 1 83 ? 1.670 1.348 -6.581 1.00 95.06 83 ALA A O 1
ATOM 681 N N . SER A 1 84 ? 2.893 0.457 -8.237 1.00 91.00 84 SER A N 1
ATOM 682 C CA . SER A 1 84 ? 2.596 -0.930 -7.871 1.00 91.00 84 SER A C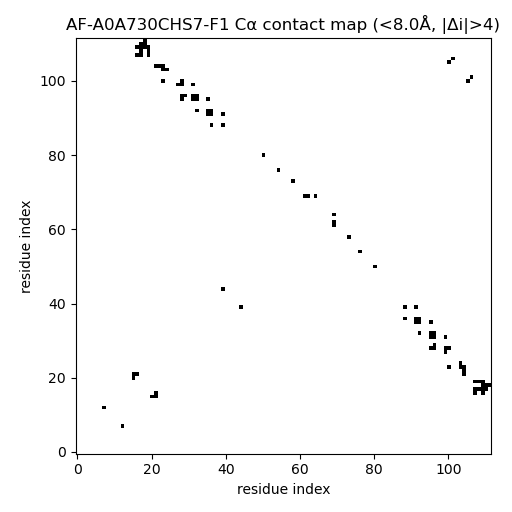A 1
ATOM 683 C C . SER A 1 84 ? 3.067 -1.276 -6.452 1.00 91.00 84 SER A C 1
ATOM 685 O O . SER A 1 84 ? 2.300 -1.850 -5.678 1.00 91.00 84 SER A O 1
ATOM 687 N N . VAL A 1 85 ? 4.286 -0.867 -6.080 1.00 91.69 85 VAL A N 1
ATOM 688 C CA . VAL A 1 85 ? 4.859 -1.103 -4.746 1.00 91.69 85 VAL A CA 1
ATOM 689 C C . VAL A 1 85 ? 4.084 -0.326 -3.685 1.00 91.69 85 VAL A C 1
ATOM 691 O O . VAL A 1 85 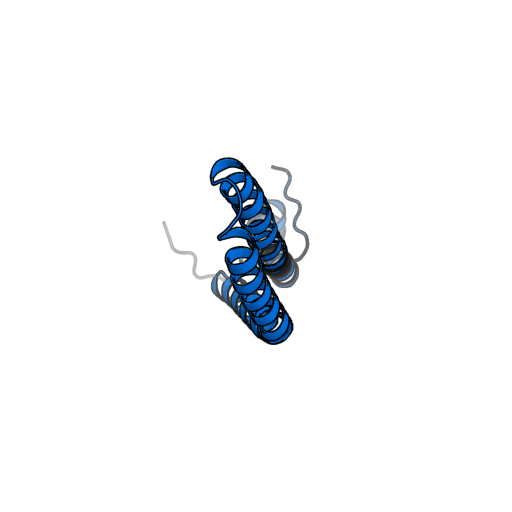? 3.689 -0.898 -2.670 1.00 91.69 85 VAL A O 1
ATOM 694 N N . LEU A 1 86 ? 3.823 0.962 -3.925 1.00 93.31 86 LEU A N 1
ATOM 695 C CA . LEU A 1 86 ? 3.108 1.820 -2.980 1.00 93.31 86 LEU A CA 1
ATOM 696 C C . LEU A 1 86 ? 1.660 1.378 -2.775 1.00 93.31 86 LEU A C 1
ATOM 698 O O . LEU A 1 86 ? 1.186 1.382 -1.642 1.00 93.31 86 LEU A O 1
ATOM 702 N N . LEU A 1 87 ? 0.961 0.978 -3.839 1.00 94.56 87 LEU A N 1
ATOM 703 C CA . LEU A 1 87 ? -0.420 0.513 -3.747 1.00 94.56 87 LEU A CA 1
ATOM 704 C C . LEU A 1 87 ? -0.517 -0.785 -2.951 1.00 94.56 87 LEU A C 1
ATOM 706 O O . LEU A 1 87 ? -1.341 -0.871 -2.046 1.00 94.56 87 LEU A O 1
ATOM 710 N N . PHE A 1 88 ? 0.331 -1.776 -3.237 1.00 91.81 88 PHE A N 1
ATOM 711 C CA . PHE A 1 88 ? 0.297 -3.044 -2.506 1.00 91.81 88 PHE A CA 1
ATOM 712 C C . PHE A 1 88 ? 0.705 -2.878 -1.043 1.00 91.81 88 PHE A C 1
ATOM 714 O O . PHE A 1 88 ? -0.001 -3.350 -0.150 1.00 91.81 88 PHE A O 1
ATOM 721 N N . LEU A 1 89 ? 1.819 -2.188 -0.788 1.00 9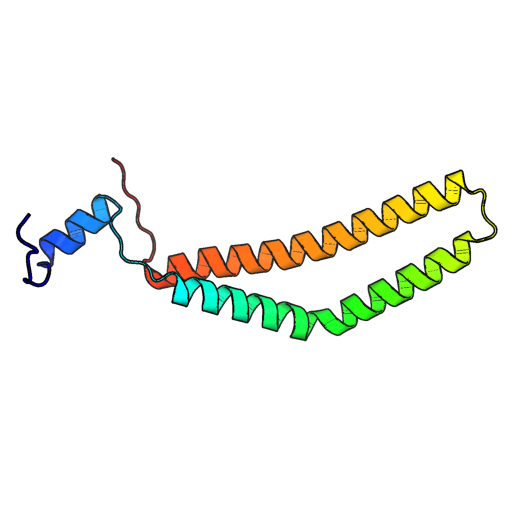3.94 89 LEU A N 1
ATOM 722 C CA . LEU A 1 89 ? 2.296 -1.962 0.571 1.00 93.94 89 LEU A CA 1
ATOM 723 C C . LEU A 1 89 ? 1.305 -1.102 1.366 1.00 93.94 89 LEU A C 1
ATOM 725 O O . LEU A 1 89 ? 0.941 -1.447 2.490 1.00 93.94 89 LEU A O 1
ATOM 729 N N . GLY A 1 90 ? 0.830 -0.011 0.764 1.00 95.25 90 GLY A N 1
ATOM 730 C CA . GLY A 1 90 ? -0.153 0.888 1.357 1.00 95.25 90 GLY A CA 1
ATOM 731 C C . GLY A 1 90 ? -1.463 0.175 1.675 1.00 95.25 90 GLY A C 1
ATOM 732 O O . GLY A 1 90 ? -1.957 0.289 2.794 1.00 95.25 90 GLY A O 1
ATOM 733 N N . ALA A 1 91 ? -1.988 -0.629 0.744 1.00 95.69 91 ALA A N 1
ATOM 734 C CA . ALA A 1 91 ? -3.173 -1.447 0.985 1.00 95.69 91 ALA A CA 1
ATOM 735 C C . ALA A 1 91 ? -2.957 -2.428 2.147 1.00 95.69 91 ALA A C 1
ATOM 737 O O . ALA A 1 91 ? -3.810 -2.521 3.027 1.00 95.69 91 ALA A O 1
ATOM 738 N N . GLY A 1 92 ? -1.803 -3.101 2.204 1.00 95.81 92 GLY A N 1
ATOM 739 C CA . GLY A 1 92 ? -1.457 -4.006 3.301 1.00 95.81 92 GLY A CA 1
ATOM 740 C C . GLY A 1 92 ? -1.444 -3.311 4.666 1.00 95.81 92 GLY A C 1
ATOM 741 O O . GLY A 1 92 ? -2.056 -3.799 5.616 1.00 95.81 92 GLY A O 1
ATOM 742 N N . VAL A 1 93 ? -0.817 -2.135 4.761 1.00 96.25 93 VAL A N 1
ATOM 743 C CA . VAL A 1 93 ? -0.769 -1.340 6.001 1.00 96.25 93 VAL A CA 1
ATOM 744 C C . VAL A 1 93 ? -2.154 -0.821 6.393 1.00 96.25 93 VAL A C 1
ATOM 746 O O . VAL A 1 93 ? -2.510 -0.867 7.573 1.00 96.25 93 VAL A O 1
ATOM 749 N N . ILE A 1 94 ? -2.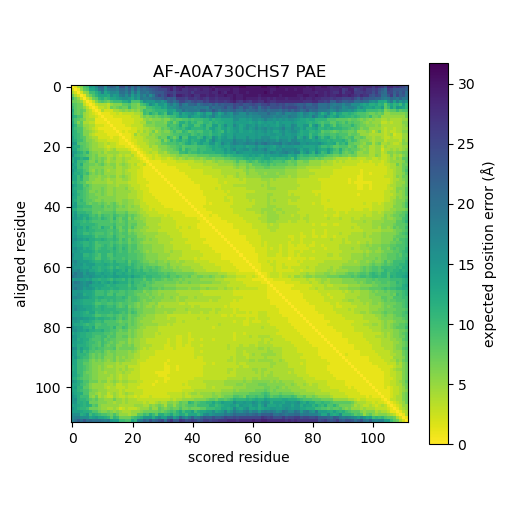964 -0.364 5.433 1.00 96.94 94 ILE A N 1
ATOM 750 C CA . ILE A 1 94 ? -4.344 0.076 5.688 1.00 96.94 94 ILE A CA 1
ATOM 751 C C . ILE A 1 94 ? -5.170 -1.087 6.238 1.00 96.94 94 ILE A C 1
ATOM 753 O O . ILE A 1 94 ? -5.805 -0.937 7.281 1.00 96.94 94 ILE A O 1
ATOM 757 N N . VAL A 1 95 ? -5.118 -2.255 5.592 1.00 96.81 95 VAL A N 1
ATOM 758 C CA . VAL A 1 95 ? -5.835 -3.458 6.038 1.00 96.81 95 VAL A CA 1
ATOM 759 C C . VAL A 1 95 ? -5.382 -3.873 7.435 1.00 96.81 95 VAL A C 1
ATOM 761 O O . VAL A 1 95 ? -6.226 -4.134 8.287 1.00 96.81 95 VAL A O 1
ATOM 764 N N . ALA A 1 96 ? -4.077 -3.869 7.711 1.00 96.75 96 ALA A N 1
ATOM 765 C CA . ALA A 1 96 ? -3.547 -4.189 9.034 1.00 96.75 96 ALA A CA 1
ATOM 766 C C . ALA A 1 96 ? -4.026 -3.203 10.108 1.00 96.75 96 ALA A C 1
ATOM 768 O O . ALA A 1 96 ? -4.397 -3.606 11.208 1.00 96.75 96 ALA A O 1
ATOM 769 N N . THR A 1 97 ? -4.071 -1.912 9.776 1.00 95.44 97 THR A N 1
ATOM 770 C CA . THR A 1 97 ? -4.506 -0.852 10.692 1.00 95.44 97 THR A CA 1
ATOM 771 C C . THR A 1 97 ? -5.998 -0.968 10.992 1.00 95.44 97 THR A C 1
ATOM 773 O O . THR A 1 97 ? -6.396 -1.027 12.154 1.00 95.44 97 THR A O 1
ATOM 776 N N . VAL A 1 98 ? -6.832 -1.041 9.950 1.00 94.88 98 VAL A N 1
ATOM 777 C CA . VAL A 1 98 ? -8.290 -1.168 10.083 1.00 94.88 98 VAL A CA 1
ATOM 778 C C . VAL A 1 98 ? -8.647 -2.478 10.780 1.00 94.88 98 VAL A C 1
ATOM 780 O O . VAL A 1 98 ? -9.438 -2.472 11.722 1.00 94.88 98 VAL A O 1
ATOM 783 N N . GLY A 1 99 ? -8.022 -3.584 10.371 1.00 95.31 99 GLY A N 1
ATOM 784 C CA . GLY A 1 99 ? -8.208 -4.897 10.977 1.00 95.31 99 GLY A CA 1
ATOM 785 C C . GLY A 1 99 ? -7.812 -4.911 12.450 1.00 95.31 99 GLY A C 1
ATOM 786 O O . GLY A 1 99 ? -8.569 -5.411 13.275 1.00 95.31 99 GLY A O 1
ATOM 787 N N . SER A 1 100 ? -6.686 -4.291 12.813 1.00 95.50 100 SER A N 1
ATOM 788 C CA . SER A 1 100 ? -6.266 -4.192 14.213 1.00 95.50 100 SER A CA 1
ATOM 789 C C . SER A 1 100 ? -7.261 -3.403 15.062 1.00 95.50 100 SER A C 1
ATOM 791 O O . SER A 1 100 ? -7.644 -3.861 16.136 1.00 95.50 100 SER A O 1
ATOM 793 N N . VAL A 1 101 ? -7.725 -2.243 14.584 1.00 92.56 101 VAL A N 1
ATOM 794 C CA . VAL A 1 101 ? -8.729 -1.447 15.307 1.00 92.56 101 VAL A CA 1
ATOM 795 C C . VAL A 1 101 ? -10.023 -2.243 15.466 1.00 92.56 101 VAL A C 1
ATOM 797 O O . VAL A 1 101 ? -10.563 -2.318 16.569 1.00 92.56 101 VAL A O 1
ATOM 800 N N . PHE A 1 102 ? -10.488 -2.892 14.398 1.00 93.00 102 PHE A N 1
ATOM 801 C CA . PHE A 1 102 ? -11.687 -3.723 14.432 1.00 93.00 102 PHE A CA 1
ATOM 802 C C . PHE A 1 102 ? -11.562 -4.884 15.431 1.00 93.00 102 PHE A C 1
ATOM 804 O O . PHE A 1 102 ? -12.485 -5.120 16.204 1.00 93.00 102 PHE A O 1
ATOM 811 N N . LEU A 1 103 ? -10.416 -5.569 15.475 1.00 93.06 103 LEU A N 1
ATOM 812 C CA . LEU A 1 103 ? -10.167 -6.658 16.426 1.00 93.06 103 LEU A CA 1
ATOM 813 C C . LEU A 1 103 ? -10.079 -6.172 17.880 1.00 93.06 103 LEU A C 1
ATOM 815 O O . LEU A 1 103 ? -10.507 -6.886 18.782 1.00 93.06 103 LEU A O 1
ATOM 819 N N . GLN A 1 104 ? -9.543 -4.971 18.121 1.00 91.31 104 GLN A N 1
ATOM 820 C CA . GLN A 1 104 ? -9.384 -4.428 19.473 1.00 91.31 104 GLN A CA 1
ATOM 821 C C . GLN A 1 104 ? -10.701 -3.943 20.085 1.00 91.31 104 GLN A C 1
ATOM 823 O O . GLN A 1 104 ? -10.972 -4.209 21.255 1.00 91.31 104 GLN A O 1
ATOM 828 N N . VAL A 1 105 ? -11.511 -3.198 19.326 1.00 89.25 105 VAL A N 1
ATOM 829 C CA . VAL A 1 105 ? -12.688 -2.508 19.889 1.00 89.25 105 VAL A CA 1
ATOM 830 C C . VAL A 1 105 ? -14.024 -2.956 19.297 1.00 89.25 105 VAL A C 1
ATOM 832 O O . VAL A 1 105 ? -15.068 -2.641 19.881 1.00 89.25 105 VAL A O 1
ATOM 835 N N . GLY A 1 106 ? -14.006 -3.723 18.203 1.00 87.44 106 GLY A N 1
ATOM 836 C CA . GLY A 1 106 ? -15.183 -4.059 17.406 1.00 87.44 106 GLY A CA 1
ATOM 837 C C . GLY A 1 106 ? -15.686 -2.868 16.586 1.00 87.44 106 GLY A C 1
ATOM 838 O O . GLY A 1 106 ? -14.956 -1.916 16.311 1.00 87.44 106 GLY A O 1
ATOM 839 N N . VAL A 1 107 ? -16.967 -2.901 16.216 1.00 85.69 107 VAL A N 1
ATOM 840 C CA . VAL A 1 107 ? -17.647 -1.750 15.606 1.00 85.69 107 VAL A CA 1
ATOM 841 C C . VAL A 1 107 ? -18.214 -0.866 16.711 1.00 85.69 107 VAL A C 1
ATOM 843 O O . VAL A 1 107 ? -19.027 -1.319 17.517 1.00 85.69 107 VAL A O 1
ATOM 846 N N . VAL A 1 108 ? -17.813 0.404 16.733 1.00 84.81 108 VAL A N 1
ATOM 847 C CA . VAL A 1 108 ? -18.354 1.414 17.648 1.00 84.81 108 VAL A CA 1
ATOM 848 C C . VAL A 1 108 ? -18.914 2.555 16.816 1.00 84.81 108 VAL A C 1
ATOM 850 O O . VAL A 1 108 ? -18.172 3.243 16.119 1.00 84.81 108 VAL A O 1
ATOM 853 N N . ILE A 1 109 ? -20.230 2.742 16.881 1.00 82.06 109 ILE A N 1
ATOM 854 C CA . ILE A 1 109 ? -20.924 3.855 16.236 1.00 82.06 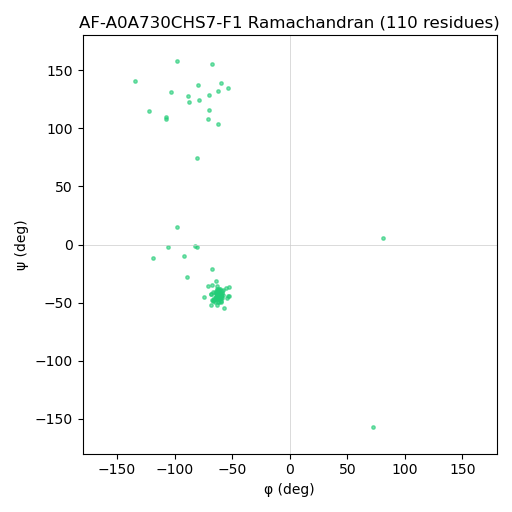109 ILE A CA 1
ATOM 855 C C . ILE A 1 109 ? -21.357 4.805 17.345 1.00 82.06 109 ILE A C 1
ATOM 857 O O . ILE A 1 109 ? -22.244 4.483 18.134 1.00 82.06 109 ILE A O 1
ATOM 861 N N . ALA A 1 110 ? -20.706 5.960 17.398 1.00 82.56 110 ALA A N 1
ATOM 862 C CA . ALA A 1 110 ? -21.070 7.055 18.277 1.00 82.56 110 ALA A CA 1
ATOM 863 C C . ALA A 1 110 ? -21.687 8.162 17.419 1.00 82.56 110 ALA A C 1
ATOM 865 O O . ALA A 1 110 ? -20.986 8.814 16.645 1.00 82.56 110 ALA A O 1
ATOM 866 N N . SER A 1 111 ? -23.001 8.353 17.526 1.00 68.75 111 SER A N 1
ATOM 867 C CA . SER A 1 111 ? -23.591 9.643 17.171 1.00 68.75 111 SER A CA 1
ATOM 868 C C . SER A 1 111 ? -23.325 10.550 18.357 1.00 68.75 111 SER A C 1
ATOM 870 O O . SER A 1 111 ? -23.673 10.183 19.479 1.00 68.75 111 SER A O 1
ATOM 872 N N . LYS A 1 112 ? -22.691 11.697 18.122 1.00 56.50 112 LYS A N 1
ATOM 873 C CA . LYS A 1 112 ? -22.781 12.790 19.092 1.00 56.50 112 LYS A CA 1
ATOM 874 C C . LYS A 1 112 ? -24.245 13.115 19.380 1.00 56.50 112 LYS A C 1
ATOM 876 O O . LYS A 1 112 ? -25.072 12.923 18.453 1.00 56.50 112 LYS A O 1
#

Secondary structure (DSSP, 8-state):
-----SPPPHHHHHHHHHTT-----HHHHHHHHHHHHHHHHHHHHHHHHHHHHHHHHHHHHHTTS-HHHHHHHHHHHHHHHHHHHHHHHHHHHHHHHHHHHHHHH-------

pLDDT: mean 89.75, std 9.3, range [48.72, 97.56]